Protein AF-M4DXP7-F1 (afdb_monomer_lite)

Organism: Brassica campestris (NCBI:txid3711)

InterPro domains:
  IPR007120 DNA-directed RNA polymerase, subunit 2, hybrid-binding domain [PF00562] (67-102)
  IPR007641 RNA polymerase Rpb2, domain 7 [PF04560] (104-130)
  IPR015712 DNA-directed RNA po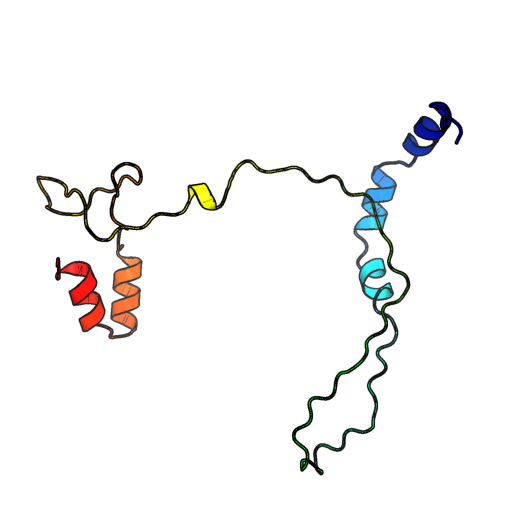lymerase, subunit 2 [PTHR20856] (70-130)
  IPR037033 DNA-directed RNA polymerase, subunit 2, hybrid-binding domain superfamily [G3DSA:2.40.270.10] (12-107)

Sequence (133 aa):
MTEMDIDEIEAATEIDLYDIYRRAFSPKIVFESFGELLVESSFDPTQNKDHEWRYATVKFREAHFRYRWWQALNHMAEDKVKFRNTGPVHPLTRQPVTDRNRFGGIKFGEIERDCLIAHGASANMHERLFSLK

Secondary structure (DSSP, 8-state):
-PPPPHHHHHHTTTS-HHHHHHHHT-HHHHHHHS------S---TT-------PPP-----------------S--SGGG----SS--B-TTT-PBPS-GGGTPPPP--HHHHHHHHHTT-HHHHHHHHT---

Structure (mmCIF, N/CA/C/O backbone):
data_AF-M4DXP7-F1
#
_entry.id   AF-M4DXP7-F1
#
loop_
_atom_site.group_PDB
_atom_site.id
_atom_site.type_symbol
_atom_site.label_atom_id
_atom_site.label_alt_id
_atom_site.label_comp_id
_atom_site.label_asym_id
_atom_site.label_entity_id
_atom_site.label_seq_id
_atom_site.pdbx_PDB_ins_code
_atom_site.Cartn_x
_atom_site.Cartn_y
_atom_site.Cartn_z
_atom_site.occupancy
_atom_site.B_iso_or_equiv
_atom_site.auth_seq_id
_atom_site.auth_comp_id
_atom_site.auth_asym_id
_atom_site.auth_atom_id
_atom_site.pdbx_PDB_model_num
ATOM 1 N N . MET A 1 1 ? 46.495 13.571 -25.832 1.00 36.28 1 MET A N 1
ATOM 2 C CA . MET A 1 1 ? 45.191 13.195 -26.408 1.00 36.28 1 MET A CA 1
ATOM 3 C C . MET A 1 1 ? 44.456 14.508 -26.553 1.00 36.28 1 MET A C 1
ATOM 5 O O . MET A 1 1 ? 44.233 15.159 -25.544 1.00 36.28 1 MET A O 1
ATOM 9 N N . THR A 1 2 ? 44.385 14.984 -27.787 1.00 35.56 2 THR A N 1
ATOM 10 C CA . THR A 1 2 ? 44.098 16.367 -28.183 1.00 35.56 2 THR A CA 1
ATOM 11 C C . THR A 1 2 ? 42.678 16.774 -27.808 1.00 35.56 2 THR A C 1
ATOM 13 O O . THR A 1 2 ? 41.775 15.941 -27.853 1.00 35.56 2 THR A O 1
ATOM 16 N N . GLU A 1 3 ? 42.515 18.034 -27.402 1.00 50.62 3 GLU A N 1
ATOM 17 C CA . GLU A 1 3 ? 41.210 18.682 -27.263 1.00 50.62 3 GLU A CA 1
ATOM 18 C C . GLU A 1 3 ? 40.418 18.474 -28.560 1.00 50.62 3 GLU A C 1
ATOM 20 O O . GLU A 1 3 ? 40.957 18.650 -29.650 1.00 50.62 3 GLU A O 1
ATOM 25 N N . MET A 1 4 ?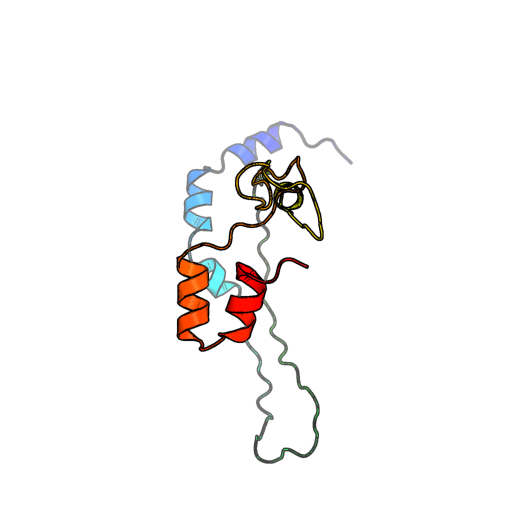 39.176 18.009 -28.435 1.00 46.06 4 MET A N 1
ATOM 26 C CA . MET A 1 4 ? 38.228 18.017 -29.545 1.00 46.06 4 MET A CA 1
ATOM 27 C C . MET A 1 4 ? 37.697 19.443 -29.672 1.00 46.06 4 MET A C 1
ATOM 29 O O . MET A 1 4 ? 37.124 19.965 -28.711 1.00 46.06 4 MET A O 1
ATOM 33 N N . ASP A 1 5 ? 37.925 20.059 -30.829 1.00 45.44 5 ASP A N 1
ATOM 34 C CA . ASP A 1 5 ? 37.499 21.420 -31.138 1.00 45.44 5 ASP A CA 1
ATOM 35 C C . ASP A 1 5 ? 35.969 21.555 -31.056 1.00 45.44 5 ASP A C 1
ATOM 37 O O . ASP A 1 5 ? 35.210 20.683 -31.485 1.00 45.44 5 ASP A O 1
ATOM 41 N N . ILE A 1 6 ? 35.511 22.679 -30.498 1.00 52.41 6 ILE A N 1
ATOM 42 C CA . ILE A 1 6 ? 34.089 23.016 -30.289 1.00 52.41 6 ILE A CA 1
ATOM 43 C C . ILE A 1 6 ? 33.308 23.021 -31.620 1.00 52.41 6 ILE A C 1
ATOM 45 O O . ILE A 1 6 ? 32.118 22.708 -31.645 1.00 52.41 6 ILE A O 1
ATOM 49 N N . ASP A 1 7 ? 34.000 23.253 -32.734 1.00 47.12 7 ASP A N 1
ATOM 50 C CA . ASP A 1 7 ? 33.432 23.272 -34.082 1.00 47.12 7 ASP A CA 1
ATOM 51 C C . ASP A 1 7 ? 33.023 21.866 -34.584 1.00 47.12 7 ASP A C 1
ATOM 53 O O . ASP A 1 7 ? 32.064 21.733 -35.349 1.00 47.12 7 ASP A O 1
ATOM 57 N N . GLU A 1 8 ? 33.667 20.785 -34.108 1.00 52.22 8 GLU A N 1
ATOM 58 C CA . GLU A 1 8 ? 33.234 19.402 -34.399 1.00 52.22 8 GLU A CA 1
ATOM 59 C C . GLU A 1 8 ? 31.948 19.029 -33.646 1.00 52.22 8 GLU A C 1
ATOM 61 O O . GLU A 1 8 ? 31.170 18.188 -34.107 1.00 52.22 8 GLU A O 1
ATOM 66 N N . ILE A 1 9 ? 31.691 19.676 -32.503 1.00 50.25 9 ILE A N 1
ATOM 67 C CA . ILE A 1 9 ? 30.454 19.499 -31.736 1.00 50.25 9 ILE A CA 1
ATOM 68 C C . ILE A 1 9 ? 29.293 20.201 -32.453 1.00 50.25 9 ILE A C 1
ATOM 70 O O . ILE A 1 9 ? 28.214 19.617 -32.547 1.00 50.25 9 ILE A O 1
ATOM 74 N N . GLU A 1 10 ? 29.501 21.398 -33.017 1.00 46.81 10 GLU A N 1
ATOM 75 C CA . GLU A 1 10 ? 28.448 22.135 -33.735 1.00 46.81 10 GLU A CA 1
ATOM 76 C C . GLU A 1 10 ? 28.047 21.462 -35.058 1.00 46.81 10 GLU A C 1
ATOM 78 O O . GLU A 1 10 ? 26.851 21.345 -35.336 1.00 46.81 10 GLU A O 1
ATOM 83 N N . ALA A 1 11 ? 28.987 20.888 -35.818 1.00 48.97 11 ALA A N 1
ATOM 84 C CA . ALA A 1 11 ? 28.665 20.145 -37.044 1.00 48.97 11 ALA A CA 1
ATOM 85 C C . ALA A 1 11 ? 27.769 18.907 -36.801 1.00 48.97 11 ALA A C 1
ATOM 87 O O . ALA A 1 11 ? 27.009 18.495 -37.679 1.00 48.97 11 ALA A O 1
ATOM 88 N N . ALA A 1 12 ? 27.807 18.325 -35.596 1.00 45.88 12 ALA A N 1
ATOM 89 C CA . ALA A 1 12 ? 26.933 17.218 -35.203 1.00 45.88 12 ALA A CA 1
ATOM 90 C C . ALA A 1 12 ? 25.522 17.670 -34.767 1.00 45.88 12 ALA A C 1
ATOM 92 O O . ALA A 1 12 ? 24.608 16.842 -34.698 1.00 45.88 12 ALA A O 1
ATOM 93 N N . THR A 1 13 ? 25.326 18.965 -34.484 1.00 49.41 13 THR A N 1
ATOM 94 C CA . THR A 1 13 ? 24.028 19.526 -34.060 1.00 49.41 13 THR A CA 1
ATOM 95 C C . THR A 1 13 ? 23.068 19.815 -35.215 1.00 49.41 13 THR A C 1
ATOM 97 O O . THR A 1 13 ? 21.870 19.963 -34.979 1.00 49.41 13 THR A O 1
ATOM 100 N N . GLU A 1 14 ? 23.551 19.803 -36.461 1.00 46.44 14 GLU A N 1
ATOM 101 C CA . GLU A 1 14 ? 22.736 19.988 -37.671 1.00 46.44 14 GLU A CA 1
ATOM 102 C C . GLU A 1 14 ? 22.263 18.657 -38.296 1.00 46.44 14 GLU A C 1
ATOM 104 O O . GLU A 1 14 ? 21.880 18.586 -39.462 1.00 46.44 14 GLU A O 1
ATOM 109 N N . ILE A 1 15 ? 22.243 17.567 -37.521 1.00 52.41 15 ILE A N 1
ATOM 110 C CA . ILE A 1 15 ? 21.421 16.403 -37.863 1.00 52.41 15 ILE A CA 1
ATOM 111 C C . ILE A 1 15 ? 20.011 16.715 -37.370 1.00 52.41 15 ILE A C 1
ATOM 113 O O . ILE A 1 15 ? 19.719 16.585 -36.181 1.00 52.41 15 ILE A O 1
ATOM 117 N N . ASP A 1 16 ? 19.157 17.148 -38.297 1.00 50.81 16 ASP A N 1
ATOM 118 C CA . ASP A 1 16 ? 17.764 17.519 -38.057 1.00 50.81 16 ASP A CA 1
ATOM 119 C C . ASP A 1 16 ? 17.079 16.524 -37.094 1.00 50.81 16 ASP A C 1
ATOM 121 O O . ASP A 1 16 ? 16.874 15.342 -37.402 1.00 50.81 16 ASP A O 1
ATOM 125 N N . LEU A 1 17 ? 16.758 16.997 -35.883 1.00 55.75 17 LEU A N 1
ATOM 126 C CA . LEU A 1 17 ? 16.123 16.229 -34.800 1.00 55.75 17 LEU A CA 1
ATOM 127 C C . LEU A 1 17 ? 14.853 15.505 -35.279 1.00 55.75 17 LEU A C 1
ATOM 129 O O . LEU A 1 17 ? 14.502 14.437 -34.762 1.00 55.75 17 LEU A O 1
ATOM 133 N N . TYR A 1 18 ? 14.188 16.062 -36.294 1.00 54.25 18 TYR A N 1
ATOM 134 C CA . TYR A 1 18 ? 13.010 15.489 -36.936 1.00 54.25 18 TYR A CA 1
ATOM 135 C C . TYR A 1 18 ? 13.319 14.213 -37.739 1.00 54.25 18 TYR A C 1
ATOM 137 O O . TYR A 1 18 ? 12.526 13.265 -37.740 1.00 54.25 18 TYR A O 1
ATOM 145 N N . ASP A 1 19 ? 14.491 14.142 -38.369 1.00 55.03 19 ASP A N 1
ATOM 146 C CA . ASP A 1 19 ? 14.908 13.029 -39.225 1.00 55.03 19 ASP A CA 1
ATOM 147 C C . ASP A 1 19 ? 15.373 11.814 -38.395 1.00 55.03 19 ASP A C 1
ATOM 149 O O . ASP A 1 19 ? 15.118 10.654 -38.749 1.00 55.03 19 ASP A O 1
ATOM 153 N N . ILE A 1 20 ? 15.934 12.068 -37.203 1.00 56.03 20 ILE A N 1
ATOM 154 C CA . ILE A 1 20 ? 16.207 11.047 -36.176 1.00 56.03 20 ILE A CA 1
ATOM 155 C C . ILE A 1 20 ? 14.894 10.447 -35.651 1.00 56.03 20 ILE A C 1
ATOM 157 O O . ILE A 1 20 ? 14.776 9.220 -35.568 1.00 56.03 20 ILE A O 1
ATOM 161 N N . TYR A 1 21 ? 13.892 11.277 -35.333 1.00 55.09 21 TYR A N 1
ATOM 162 C CA . TYR A 1 21 ? 12.592 10.812 -34.825 1.00 55.09 21 TYR A CA 1
ATOM 163 C C . TYR A 1 21 ? 11.840 9.951 -35.850 1.00 55.09 21 TYR A C 1
ATOM 165 O O . TYR A 1 21 ? 11.276 8.911 -35.499 1.00 55.09 21 TYR A O 1
ATOM 173 N N . ARG A 1 22 ? 11.891 10.329 -37.135 1.00 56.62 22 ARG A N 1
ATOM 174 C CA . ARG A 1 22 ? 11.231 9.605 -38.234 1.00 56.62 22 ARG A CA 1
ATOM 175 C C . ARG A 1 22 ? 11.859 8.235 -38.515 1.00 56.62 22 ARG A C 1
ATOM 177 O O . ARG A 1 22 ? 11.140 7.293 -38.847 1.00 56.62 22 ARG A O 1
ATOM 184 N N . ARG A 1 23 ? 13.180 8.095 -38.350 1.00 54.53 23 ARG A N 1
ATOM 185 C CA . ARG A 1 23 ? 13.896 6.812 -38.500 1.00 54.53 23 ARG A CA 1
ATOM 186 C C . ARG A 1 23 ? 13.828 5.927 -37.254 1.00 54.53 23 ARG A C 1
ATOM 188 O O . ARG A 1 23 ? 13.751 4.711 -37.398 1.00 54.53 23 ARG A O 1
ATOM 195 N N . ALA A 1 24 ? 13.827 6.497 -36.048 1.00 54.97 24 ALA A N 1
ATOM 196 C CA . ALA A 1 24 ? 13.858 5.735 -34.793 1.00 54.97 24 ALA A CA 1
ATOM 197 C C . ALA A 1 24 ? 12.573 4.935 -34.504 1.00 54.97 24 ALA A C 1
ATOM 199 O O . ALA A 1 24 ? 12.626 3.969 -33.746 1.00 54.97 24 ALA A O 1
ATOM 200 N N . PHE A 1 25 ? 11.440 5.310 -35.106 1.00 51.44 25 PHE A N 1
ATOM 201 C CA . PHE A 1 25 ? 10.137 4.677 -34.866 1.00 51.44 25 PHE A CA 1
ATOM 202 C C . PHE A 1 25 ? 9.689 3.697 -35.960 1.00 51.44 25 PHE A C 1
ATOM 204 O O . PHE A 1 25 ? 8.539 3.258 -35.955 1.00 51.44 25 PHE A O 1
ATOM 211 N N . SER A 1 26 ? 10.560 3.335 -36.911 1.00 51.91 26 SER A N 1
ATOM 212 C CA . SER A 1 26 ? 10.194 2.317 -37.899 1.00 51.91 26 SER A CA 1
ATOM 213 C C . SER A 1 26 ? 10.263 0.914 -37.263 1.00 51.91 26 SER A C 1
ATOM 215 O O . SER A 1 26 ? 11.322 0.535 -36.753 1.00 51.91 26 SER A O 1
ATOM 217 N N . PRO A 1 27 ? 9.193 0.098 -37.330 1.00 53.75 27 PRO A N 1
ATOM 218 C CA . PRO A 1 27 ? 9.235 -1.296 -36.879 1.00 53.75 27 PRO A CA 1
ATOM 219 C C . PRO A 1 27 ? 10.281 -2.135 -37.629 1.00 53.75 27 PRO A C 1
ATOM 221 O O . PRO A 1 27 ? 10.747 -3.145 -37.109 1.00 53.75 27 PRO A O 1
ATOM 224 N N . LYS A 1 28 ? 10.686 -1.706 -38.834 1.00 52.28 28 LYS A N 1
ATOM 225 C CA . LYS A 1 28 ? 11.653 -2.413 -39.686 1.00 52.28 28 LYS A CA 1
ATOM 226 C C . LYS A 1 28 ? 13.016 -2.615 -39.015 1.00 52.28 28 LYS A C 1
ATOM 228 O O . LYS A 1 28 ? 13.560 -3.704 -39.114 1.00 52.28 28 LYS A O 1
ATOM 233 N N . ILE A 1 29 ? 13.510 -1.630 -38.259 1.00 57.50 29 ILE A N 1
ATOM 234 C CA . ILE A 1 29 ? 14.819 -1.712 -37.577 1.00 57.50 29 ILE A CA 1
ATOM 235 C C . ILE A 1 29 ? 14.815 -2.785 -36.477 1.00 57.50 29 ILE A C 1
ATOM 237 O O . ILE A 1 29 ? 15.820 -3.452 -36.250 1.00 57.50 29 ILE A O 1
ATOM 241 N N . VAL A 1 30 ? 13.677 -2.978 -35.802 1.00 53.06 30 VAL A N 1
ATOM 242 C CA . VAL A 1 30 ? 13.536 -3.995 -34.750 1.00 53.06 30 VAL A CA 1
ATOM 243 C C . VAL A 1 30 ? 13.488 -5.395 -35.366 1.00 53.06 30 VAL A C 1
ATOM 245 O O . VAL A 1 30 ? 14.164 -6.296 -34.880 1.00 53.06 30 VAL A O 1
ATOM 248 N N . PHE A 1 31 ? 12.761 -5.581 -36.471 1.00 51.19 31 PHE A N 1
ATOM 249 C CA . PHE A 1 31 ? 12.684 -6.880 -37.150 1.00 51.19 31 PHE A CA 1
ATOM 250 C C . PHE A 1 31 ? 13.971 -7.264 -37.903 1.00 51.19 31 PHE A C 1
ATOM 252 O O . PHE A 1 31 ? 14.278 -8.448 -37.972 1.00 51.19 31 PHE A O 1
ATOM 259 N N . GLU A 1 32 ? 14.763 -6.303 -38.389 1.00 55.34 32 GLU A N 1
ATOM 260 C CA . GLU A 1 32 ? 16.077 -6.559 -39.014 1.00 55.34 32 GLU A CA 1
ATOM 261 C C . GLU A 1 32 ? 17.192 -6.898 -38.000 1.00 55.34 32 GLU A C 1
ATOM 263 O O . GLU A 1 32 ? 18.237 -7.424 -38.383 1.00 55.34 32 GLU A O 1
ATOM 268 N N . SER A 1 33 ? 16.983 -6.616 -36.706 1.00 54.16 33 SER A N 1
ATOM 269 C CA . SER A 1 33 ? 17.972 -6.862 -35.640 1.00 54.16 33 SER A CA 1
ATOM 270 C C . SER A 1 33 ? 17.983 -8.299 -35.094 1.00 54.16 33 SER A C 1
ATOM 272 O O . SER A 1 33 ? 18.976 -8.738 -34.504 1.00 54.16 33 SER A O 1
ATOM 274 N N . PHE A 1 34 ? 16.917 -9.067 -35.332 1.00 48.34 34 PHE A N 1
ATOM 275 C CA . PHE A 1 34 ? 16.926 -10.507 -35.090 1.00 48.34 34 PHE A CA 1
ATOM 276 C C . PHE A 1 34 ? 17.722 -11.177 -36.217 1.00 48.34 34 PHE A C 1
ATOM 278 O O . PHE A 1 34 ? 17.342 -11.109 -37.382 1.00 48.34 34 PHE A O 1
ATOM 285 N N . GLY A 1 35 ? 18.864 -11.781 -35.881 1.00 59.28 35 GLY A N 1
ATOM 286 C CA . GLY A 1 35 ? 19.630 -12.583 -36.835 1.00 59.28 35 GLY A CA 1
ATOM 287 C C . GLY A 1 35 ? 18.932 -13.904 -37.178 1.00 59.28 35 GLY A C 1
ATOM 288 O O . GLY A 1 35 ? 17.802 -14.165 -36.765 1.00 59.28 35 GLY A O 1
ATOM 289 N N . GLU A 1 36 ? 19.623 -14.759 -37.933 1.00 57.22 36 GLU A N 1
ATOM 290 C CA . GLU A 1 36 ? 19.136 -16.102 -38.258 1.00 57.22 36 GLU A CA 1
ATOM 291 C C . GLU A 1 36 ? 19.053 -16.979 -36.997 1.00 57.22 36 GLU A C 1
ATOM 293 O O . GLU A 1 36 ? 20.020 -17.144 -36.246 1.00 57.22 36 GLU A O 1
ATOM 298 N N . LEU A 1 37 ? 17.872 -17.554 -36.770 1.00 50.56 37 LEU A N 1
ATOM 299 C CA . LEU A 1 37 ? 17.608 -18.524 -35.716 1.00 50.56 37 LEU A 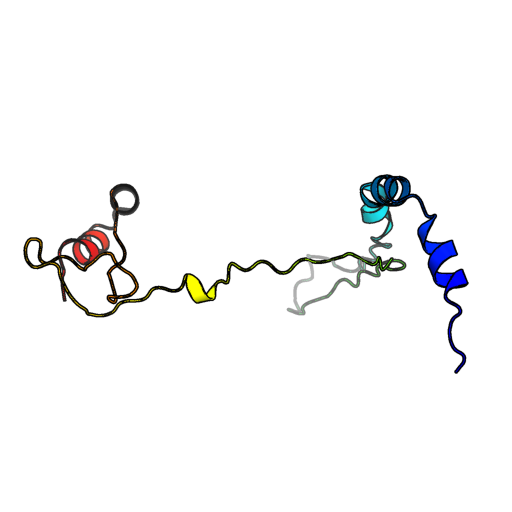CA 1
ATOM 300 C C . LEU A 1 37 ? 18.077 -19.908 -36.188 1.00 50.56 37 LEU A C 1
ATOM 302 O O . LEU A 1 37 ? 17.333 -20.629 -36.852 1.00 50.56 37 LEU A O 1
ATOM 306 N N . LEU A 1 38 ? 19.305 -20.296 -35.851 1.00 53.53 38 LEU A N 1
ATOM 307 C CA . LEU A 1 38 ? 19.756 -21.676 -36.030 1.00 53.53 38 LEU A CA 1
ATOM 308 C C . LEU A 1 38 ? 19.229 -22.523 -34.867 1.00 53.53 38 LEU A C 1
ATOM 310 O O . LEU A 1 38 ? 19.809 -22.563 -33.785 1.00 53.53 38 LEU A O 1
ATOM 314 N N . VAL A 1 39 ? 18.094 -23.182 -35.097 1.00 56.25 39 VAL A N 1
ATOM 315 C CA . VAL A 1 39 ? 17.616 -24.278 -34.248 1.00 56.25 39 VAL A CA 1
ATOM 316 C C . VAL A 1 39 ? 18.325 -25.542 -34.715 1.00 56.25 39 VAL A C 1
ATOM 318 O O . VAL A 1 39 ? 18.208 -25.911 -35.883 1.00 56.25 39 VAL A O 1
ATOM 321 N N . GLU A 1 40 ? 19.066 -26.216 -33.838 1.00 54.59 40 GLU A N 1
ATOM 322 C CA . GLU A 1 40 ? 19.604 -27.536 -34.170 1.00 54.59 40 GLU A CA 1
ATOM 323 C C . GLU A 1 40 ? 18.432 -28.494 -34.464 1.00 54.59 40 GLU A C 1
ATOM 325 O O . GLU A 1 40 ? 17.615 -28.777 -33.588 1.00 54.59 40 GLU A O 1
ATOM 330 N N . SER A 1 41 ? 18.326 -28.995 -35.703 1.00 53.66 41 SER A N 1
ATOM 331 C CA . SER A 1 41 ? 17.215 -29.845 -36.173 1.00 53.66 41 SER A CA 1
ATOM 332 C C . SER A 1 41 ? 17.215 -31.269 -35.601 1.00 53.66 41 SER A C 1
ATOM 334 O O . SER A 1 41 ? 16.499 -32.132 -36.101 1.00 53.66 41 SER A O 1
ATOM 336 N N . SER A 1 42 ? 18.025 -31.551 -34.584 1.00 55.50 42 SER A N 1
ATOM 337 C CA . SER A 1 42 ? 18.286 -32.913 -34.109 1.00 55.50 42 SER A CA 1
ATOM 338 C C . SER A 1 42 ? 17.524 -33.229 -32.820 1.00 55.50 42 SER A C 1
ATOM 340 O O . SER A 1 42 ? 18.085 -33.817 -31.894 1.00 55.50 42 SER A O 1
ATOM 342 N N . PHE A 1 43 ? 16.253 -32.820 -32.745 1.00 55.53 43 PHE A N 1
ATOM 343 C CA . PHE A 1 43 ? 15.337 -33.233 -31.684 1.00 55.53 43 PHE A CA 1
ATOM 344 C C . PHE A 1 43 ? 14.228 -34.119 -32.255 1.00 55.53 43 PHE A C 1
ATOM 346 O O . PHE A 1 43 ? 13.317 -33.640 -32.929 1.00 55.53 43 PHE A O 1
ATOM 353 N N . ASP A 1 44 ? 14.315 -35.414 -31.958 1.00 59.19 44 ASP A N 1
ATOM 354 C CA . ASP A 1 44 ? 13.221 -36.364 -32.123 1.00 59.19 44 ASP A CA 1
ATOM 355 C C . ASP A 1 44 ? 12.494 -36.496 -30.766 1.00 59.19 44 ASP A C 1
ATOM 357 O O . ASP A 1 44 ? 13.067 -37.062 -29.828 1.00 59.19 44 ASP A O 1
ATOM 361 N N . PRO A 1 45 ? 11.255 -35.980 -30.618 1.00 56.06 45 PRO A N 1
ATOM 362 C CA . PRO A 1 45 ? 10.503 -36.034 -29.361 1.00 56.06 45 PRO A CA 1
ATOM 363 C C . PRO A 1 45 ? 10.153 -37.460 -28.905 1.00 56.06 45 PRO A C 1
ATOM 365 O O . PRO A 1 45 ? 9.617 -37.633 -27.810 1.00 56.06 45 PRO A O 1
ATOM 368 N N . THR A 1 46 ? 10.434 -38.487 -29.713 1.00 58.03 46 THR A N 1
ATOM 369 C CA . THR A 1 46 ? 10.131 -39.886 -29.381 1.00 58.03 46 THR A CA 1
ATOM 370 C C . THR A 1 46 ? 11.228 -40.591 -28.572 1.00 58.03 46 THR A C 1
ATOM 372 O O . THR A 1 46 ? 10.942 -41.581 -27.899 1.00 58.03 46 THR A O 1
ATOM 375 N N . GLN A 1 47 ? 12.462 -40.073 -28.554 1.00 57.56 47 GLN A N 1
ATOM 376 C CA . GLN A 1 47 ? 13.622 -40.673 -27.865 1.00 57.56 47 GLN A CA 1
ATOM 377 C C . GLN A 1 47 ? 13.902 -40.000 -26.506 1.00 57.56 47 GLN A C 1
ATOM 379 O O . GLN A 1 47 ? 15.036 -39.666 -26.169 1.00 57.56 47 GLN A O 1
ATOM 384 N N . ASN A 1 48 ? 12.857 -39.758 -25.711 1.00 55.12 48 ASN A N 1
ATOM 385 C CA . ASN A 1 48 ? 12.967 -39.054 -24.431 1.00 55.12 48 ASN A CA 1
ATOM 386 C C . ASN A 1 48 ? 13.464 -39.987 -23.308 1.00 55.12 48 ASN A C 1
ATOM 388 O O . ASN A 1 48 ? 12.658 -40.545 -22.562 1.00 55.12 48 ASN A O 1
ATOM 392 N N . LYS A 1 49 ? 14.782 -40.206 -23.212 1.00 55.22 49 LYS A N 1
ATOM 393 C CA . LYS A 1 49 ? 15.392 -40.968 -22.099 1.00 55.22 49 LYS A CA 1
ATOM 394 C C . LYS A 1 49 ? 16.351 -40.166 -21.224 1.00 55.22 49 LYS A C 1
ATOM 396 O O . LYS A 1 49 ? 16.515 -40.524 -20.062 1.00 55.22 49 LYS A O 1
ATOM 401 N N . ASP A 1 50 ? 16.881 -39.052 -21.717 1.00 60.34 50 ASP A N 1
ATOM 402 C CA . ASP A 1 50 ? 17.915 -38.303 -21.010 1.00 60.34 50 ASP A CA 1
ATOM 403 C C . ASP A 1 50 ? 17.409 -36.883 -20.725 1.00 60.34 50 ASP A C 1
ATOM 405 O O . ASP A 1 50 ? 17.276 -36.056 -21.624 1.00 60.34 50 ASP A O 1
ATOM 409 N N . HIS A 1 51 ? 17.057 -36.630 -19.460 1.00 56.78 51 HIS A N 1
ATOM 410 C CA . HIS A 1 51 ? 16.490 -35.384 -18.923 1.00 56.78 51 HIS A CA 1
ATOM 411 C C . HIS A 1 51 ? 17.486 -34.202 -18.941 1.00 56.78 51 HIS A C 1
ATOM 413 O O . HIS A 1 51 ? 17.755 -33.582 -17.911 1.00 56.78 51 HIS A O 1
ATOM 419 N N . GLU A 1 52 ? 18.060 -33.883 -20.096 1.00 60.25 52 GLU A N 1
ATOM 420 C CA . GLU A 1 52 ? 19.056 -32.826 -20.251 1.00 60.25 52 GLU A CA 1
ATOM 421 C C . GLU A 1 52 ? 18.429 -31.573 -20.883 1.00 60.25 52 GLU A C 1
ATOM 423 O O . GLU A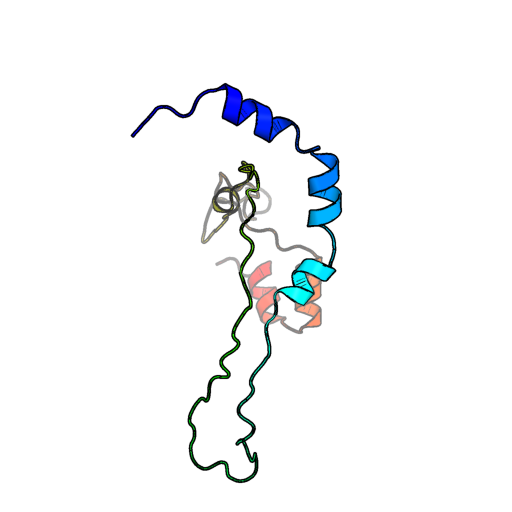 1 52 ? 17.780 -31.630 -21.930 1.00 60.25 52 GLU A O 1
ATOM 428 N N . TRP A 1 53 ? 18.605 -30.413 -20.242 1.00 55.44 53 TRP A N 1
ATOM 429 C CA . TRP A 1 53 ? 18.172 -29.130 -20.800 1.00 55.44 53 TRP A CA 1
ATOM 430 C C . TRP A 1 53 ? 19.043 -28.776 -22.012 1.00 55.44 53 TRP A C 1
ATOM 432 O O . TRP A 1 53 ? 20.235 -28.521 -21.855 1.00 55.44 53 TRP A O 1
ATOM 442 N N . ARG A 1 54 ? 18.460 -28.704 -23.216 1.00 59.53 54 ARG A N 1
ATOM 443 C CA . ARG A 1 54 ? 19.153 -28.192 -24.412 1.00 59.53 54 ARG A CA 1
ATOM 444 C C . ARG A 1 54 ? 18.809 -26.721 -24.650 1.00 59.53 54 ARG A C 1
ATOM 446 O O . ARG A 1 54 ? 17.644 -26.335 -24.592 1.00 59.53 54 ARG A O 1
ATOM 453 N N . TYR A 1 55 ? 19.826 -25.900 -24.906 1.00 58.94 55 TYR A N 1
ATOM 454 C CA . TYR A 1 55 ? 19.685 -24.481 -25.235 1.00 58.94 55 TYR A CA 1
ATOM 455 C C . TYR A 1 55 ? 19.669 -24.282 -26.756 1.00 58.94 55 TYR A C 1
ATOM 457 O O . TYR A 1 55 ? 20.418 -24.931 -27.477 1.00 58.94 55 TYR A O 1
ATOM 465 N N . ALA A 1 56 ? 18.841 -23.360 -27.250 1.00 58.28 56 ALA A N 1
ATOM 466 C CA . ALA A 1 56 ? 18.943 -22.860 -28.619 1.00 58.28 56 ALA A CA 1
ATOM 467 C C . ALA A 1 56 ? 19.792 -21.582 -28.611 1.00 58.28 56 ALA A C 1
ATOM 469 O O . ALA A 1 56 ? 19.476 -20.627 -27.897 1.00 58.28 56 ALA A O 1
ATOM 470 N N . THR A 1 57 ? 20.880 -21.551 -29.381 1.00 56.56 57 THR A N 1
ATOM 471 C CA . THR A 1 57 ? 21.723 -20.354 -29.492 1.00 56.56 57 THR A CA 1
ATOM 472 C C . THR A 1 57 ? 21.185 -19.439 -30.586 1.00 56.56 57 THR A C 1
ATOM 474 O O . THR A 1 57 ? 21.329 -19.715 -31.773 1.00 56.56 57 THR A O 1
ATOM 477 N N . VAL A 1 58 ? 20.601 -18.310 -30.188 1.00 62.12 58 VAL A N 1
ATOM 478 C CA . VAL A 1 58 ? 20.187 -17.250 -31.116 1.00 62.12 58 VAL A CA 1
ATOM 479 C C . VAL A 1 58 ? 21.325 -16.244 -31.252 1.00 62.12 58 VAL A C 1
ATOM 481 O O . VAL A 1 58 ? 21.727 -15.627 -30.266 1.00 62.12 58 VAL A O 1
ATOM 484 N N . LYS A 1 59 ? 21.861 -16.070 -32.464 1.00 58.78 59 LYS A N 1
ATOM 485 C CA . LYS A 1 59 ? 22.835 -15.009 -32.752 1.00 58.78 59 LYS A CA 1
ATOM 486 C C . LYS A 1 59 ? 22.095 -13.773 -33.249 1.00 58.78 59 LYS A C 1
ATOM 488 O O . LYS A 1 59 ? 21.486 -13.795 -34.313 1.00 58.78 59 LYS A O 1
ATOM 493 N N . PHE A 1 60 ? 22.161 -12.692 -32.482 1.00 55.72 60 PHE A N 1
ATOM 494 C CA . PHE A 1 60 ? 21.690 -11.385 -32.935 1.00 55.72 60 PHE A CA 1
ATOM 495 C C . PHE A 1 60 ? 22.673 -10.795 -33.952 1.00 55.72 60 PHE A C 1
ATOM 497 O O . PHE A 1 60 ? 23.883 -11.016 -33.854 1.00 55.72 60 PHE A O 1
ATOM 504 N N . ARG A 1 61 ? 22.149 -10.065 -34.942 1.00 62.19 61 ARG A N 1
ATOM 505 C CA . ARG A 1 61 ? 22.967 -9.267 -35.868 1.00 62.19 61 ARG A CA 1
ATOM 506 C C . ARG A 1 61 ? 23.502 -8.022 -35.132 1.00 62.19 61 ARG A C 1
ATOM 508 O O . ARG A 1 61 ? 23.192 -7.811 -33.961 1.00 62.19 61 ARG A O 1
ATOM 515 N N . GLU A 1 62 ? 24.340 -7.234 -35.806 1.00 60.56 62 GLU A N 1
ATOM 516 C CA . GLU A 1 62 ? 24.916 -5.973 -35.321 1.00 60.56 62 GLU A CA 1
ATOM 517 C C . GLU A 1 62 ? 23.934 -5.141 -34.478 1.00 60.56 62 GLU A C 1
ATOM 519 O O . GLU A 1 62 ? 22.848 -4.761 -34.919 1.00 60.56 62 GLU A O 1
ATOM 524 N N . ALA A 1 63 ? 24.340 -4.863 -33.238 1.00 58.22 63 ALA A N 1
ATOM 525 C CA . ALA A 1 63 ? 23.568 -4.064 -32.303 1.00 58.22 63 ALA A CA 1
ATOM 526 C C . ALA A 1 63 ? 23.809 -2.571 -32.560 1.00 58.22 63 ALA A C 1
ATOM 528 O O . ALA A 1 63 ? 24.931 -2.078 -32.445 1.00 58.22 63 ALA A O 1
ATOM 529 N N . HIS A 1 64 ? 22.742 -1.830 -32.861 1.00 58.84 64 HIS A N 1
ATOM 530 C CA . HIS A 1 64 ? 22.803 -0.377 -32.995 1.00 58.84 64 HIS A CA 1
ATOM 531 C C . HIS A 1 64 ? 22.554 0.306 -31.648 1.00 58.84 64 HIS A C 1
ATOM 533 O O . HIS A 1 64 ? 21.419 0.380 -31.171 1.00 58.84 64 HIS A O 1
ATOM 539 N N . PHE A 1 65 ? 23.608 0.863 -31.056 1.00 61.50 65 PHE A N 1
ATOM 540 C CA . PHE A 1 65 ? 23.499 1.724 -29.880 1.00 61.50 65 PHE A CA 1
ATOM 541 C C . PHE A 1 65 ? 23.121 3.146 -30.307 1.00 61.50 65 PHE A C 1
ATOM 543 O O . PHE A 1 65 ? 23.730 3.720 -31.207 1.00 61.50 65 PHE A O 1
ATOM 550 N N . ARG A 1 66 ? 22.099 3.723 -29.667 1.00 66.56 66 ARG A N 1
ATOM 551 C CA . ARG A 1 66 ? 21.707 5.126 -29.853 1.00 66.56 66 ARG A CA 1
ATOM 552 C C . ARG A 1 66 ? 21.740 5.851 -28.520 1.00 66.56 66 ARG A C 1
ATOM 554 O O . ARG A 1 66 ? 21.298 5.307 -27.509 1.00 66.56 66 ARG A O 1
ATOM 561 N N . TYR A 1 67 ? 22.189 7.098 -28.544 1.00 69.62 67 TYR A N 1
ATOM 562 C CA . TYR A 1 67 ? 22.106 7.986 -27.395 1.00 69.62 67 TYR A CA 1
ATOM 563 C C . TYR A 1 67 ? 20.651 8.415 -27.193 1.00 69.62 67 TYR A C 1
ATOM 565 O O . TYR A 1 67 ? 19.992 8.912 -28.107 1.00 69.62 67 TYR A O 1
ATOM 573 N N . ARG A 1 68 ? 20.125 8.159 -25.997 1.00 74.75 68 ARG A N 1
ATOM 574 C CA . ARG A 1 68 ? 18.788 8.567 -25.560 1.00 74.75 68 ARG A CA 1
ATOM 575 C C . ARG A 1 68 ? 18.961 9.379 -24.289 1.00 74.75 68 ARG A C 1
ATOM 577 O O . ARG A 1 68 ? 19.745 9.004 -23.426 1.00 74.75 68 ARG A O 1
ATOM 584 N N . TRP A 1 69 ? 18.236 10.484 -24.180 1.00 81.75 69 TRP A N 1
ATOM 585 C CA . TRP A 1 69 ? 18.192 11.241 -22.937 1.00 81.75 69 TRP A CA 1
ATOM 586 C C . TRP A 1 69 ? 17.157 10.612 -22.003 1.00 81.75 69 TRP A C 1
ATOM 588 O O . TRP A 1 69 ? 16.020 10.370 -22.415 1.00 81.75 69 TRP A O 1
ATOM 598 N N . TRP A 1 70 ? 17.540 10.355 -20.754 1.00 86.88 70 TRP A N 1
ATOM 599 C CA . TRP A 1 70 ? 16.623 9.924 -19.701 1.00 86.88 70 TRP A CA 1
ATOM 600 C C . TRP A 1 70 ? 16.385 11.069 -18.722 1.00 86.88 70 TRP A C 1
ATOM 602 O O . TRP A 1 70 ? 17.290 11.844 -18.420 1.00 86.88 70 TRP A O 1
ATOM 612 N N . GLN A 1 71 ? 15.160 11.163 -18.213 1.00 92.25 71 GLN A N 1
ATOM 613 C CA . GLN A 1 71 ? 14.812 12.055 -17.112 1.00 92.25 71 GLN A CA 1
ATOM 614 C C . GLN A 1 71 ? 14.506 11.212 -15.877 1.00 92.25 71 GLN A C 1
ATOM 616 O O . GLN A 1 71 ? 13.804 10.204 -15.970 1.00 92.25 71 GLN A O 1
ATOM 621 N N . ALA A 1 72 ? 15.035 11.622 -14.727 1.00 91.38 72 ALA A N 1
ATOM 622 C CA . ALA A 1 72 ? 14.693 11.011 -13.450 1.00 91.38 72 ALA A CA 1
ATOM 623 C C . ALA A 1 72 ? 13.338 11.548 -12.966 1.00 91.38 72 ALA A C 1
ATOM 625 O O . ALA A 1 72 ? 13.101 12.755 -12.990 1.00 91.38 72 ALA A O 1
ATOM 626 N N . LEU A 1 73 ? 12.450 10.652 -12.530 1.00 93.12 73 LEU A N 1
ATOM 627 C CA . LEU A 1 73 ? 11.176 11.019 -11.915 1.00 93.12 73 LEU A CA 1
ATOM 628 C C . LEU A 1 73 ? 11.315 11.020 -10.392 1.00 93.12 73 LEU A C 1
ATOM 630 O O . LEU A 1 73 ? 11.964 10.148 -9.824 1.00 93.12 73 LEU A O 1
ATOM 634 N N . ASN A 1 74 ? 10.630 11.953 -9.732 1.00 93.56 74 ASN A N 1
ATOM 635 C CA . ASN A 1 74 ? 10.696 12.113 -8.275 1.00 93.56 74 ASN A CA 1
ATOM 636 C C . ASN A 1 74 ? 9.844 11.097 -7.492 1.00 93.56 74 ASN A C 1
ATOM 638 O O . ASN A 1 74 ? 9.935 11.034 -6.271 1.00 93.56 74 ASN A O 1
ATOM 642 N N . HIS A 1 75 ? 8.971 10.333 -8.153 1.00 93.44 75 HIS A N 1
ATOM 643 C CA . HIS A 1 75 ? 8.088 9.389 -7.470 1.00 93.44 75 HIS A CA 1
ATOM 644 C C . HIS A 1 75 ? 8.803 8.070 -7.195 1.00 93.44 75 HIS A C 1
ATOM 646 O O . HIS A 1 75 ? 8.866 7.198 -8.063 1.00 93.44 75 HIS A O 1
ATOM 652 N N . MET A 1 76 ? 9.274 7.908 -5.963 1.00 95.00 76 MET A N 1
ATOM 653 C CA . MET A 1 76 ? 9.956 6.696 -5.532 1.00 95.00 76 MET A CA 1
ATOM 654 C C . MET A 1 76 ? 8.964 5.643 -5.022 1.00 95.00 76 MET A C 1
ATOM 656 O O . MET A 1 76 ? 7.890 5.950 -4.498 1.00 95.00 76 MET A O 1
ATOM 660 N N . ALA A 1 77 ? 9.311 4.365 -5.197 1.00 94.19 77 ALA A N 1
ATOM 661 C CA . ALA A 1 77 ? 8.520 3.250 -4.669 1.00 94.19 77 ALA A CA 1
ATOM 662 C C . ALA A 1 77 ? 8.590 3.169 -3.134 1.00 94.19 77 ALA A C 1
ATOM 664 O O . ALA A 1 77 ? 7.618 2.772 -2.493 1.00 94.19 77 ALA A O 1
ATOM 665 N N . GLU A 1 78 ? 9.716 3.594 -2.555 1.00 9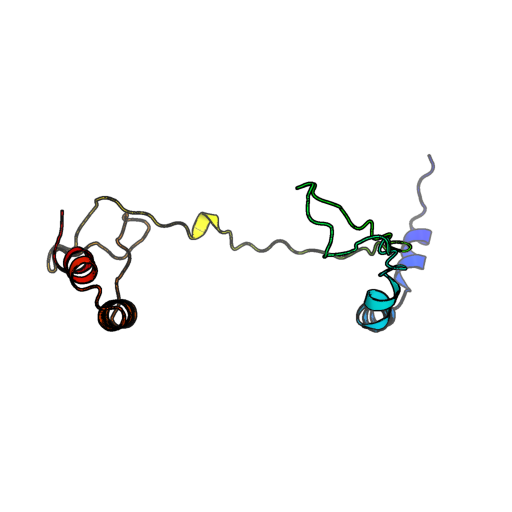2.62 78 GLU A N 1
ATOM 666 C CA . GLU A 1 78 ? 9.948 3.650 -1.109 1.00 92.62 78 GLU A CA 1
ATOM 667 C C . GLU A 1 78 ? 8.896 4.509 -0.396 1.00 92.62 78 GLU A C 1
ATOM 669 O O . GLU A 1 78 ? 8.322 4.090 0.610 1.00 92.62 78 GLU A O 1
ATOM 674 N N . ASP A 1 79 ? 8.512 5.630 -1.013 1.00 91.44 79 ASP A N 1
ATOM 675 C CA . ASP A 1 79 ? 7.473 6.524 -0.505 1.00 91.44 79 ASP A CA 1
ATOM 676 C C . ASP A 1 79 ? 6.077 5.900 -0.490 1.00 91.44 79 ASP A C 1
ATOM 678 O O . ASP A 1 79 ? 5.139 6.542 -0.032 1.00 91.44 79 ASP A O 1
ATOM 682 N N . LYS A 1 80 ? 5.869 4.690 -1.014 1.00 91.19 80 LYS A N 1
ATOM 683 C CA . LYS A 1 80 ? 4.543 4.054 -1.089 1.00 91.19 80 LYS A CA 1
ATOM 684 C C . LYS A 1 80 ? 4.382 2.883 -0.126 1.00 91.19 80 LYS A C 1
ATOM 686 O O . LYS A 1 80 ? 3.265 2.392 0.038 1.00 91.19 80 LYS A O 1
ATOM 691 N N . VAL A 1 81 ? 5.452 2.445 0.533 1.00 91.31 81 VAL A N 1
ATOM 692 C CA . VAL A 1 81 ? 5.404 1.288 1.431 1.00 91.31 81 VAL A CA 1
ATOM 693 C C . VAL A 1 81 ? 4.606 1.632 2.695 1.00 91.31 81 VAL A C 1
ATOM 695 O O . VAL A 1 81 ? 4.854 2.634 3.367 1.00 91.31 81 VAL A O 1
ATOM 698 N N . LYS A 1 82 ? 3.615 0.796 3.028 1.00 91.38 82 LYS A N 1
ATOM 699 C CA . LYS A 1 82 ? 2.784 0.913 4.234 1.00 91.38 82 LYS A CA 1
ATOM 700 C C . LYS A 1 82 ? 2.572 -0.471 4.838 1.00 91.38 82 LYS A C 1
ATOM 702 O O . LYS A 1 82 ? 2.029 -1.352 4.180 1.00 91.38 82 LYS A O 1
ATOM 707 N N . PHE A 1 83 ? 2.961 -0.642 6.098 1.00 90.56 83 PHE A N 1
ATOM 708 C CA . PHE A 1 83 ? 2.748 -1.873 6.857 1.00 90.56 83 PHE A CA 1
ATOM 709 C C . PHE A 1 83 ? 2.213 -1.549 8.254 1.00 90.56 83 PHE A C 1
ATOM 711 O O . PHE A 1 83 ? 2.462 -0.469 8.794 1.00 90.56 83 PHE A O 1
ATOM 718 N N . ARG A 1 84 ? 1.459 -2.484 8.836 1.00 89.69 84 ARG A N 1
ATOM 719 C CA . ARG A 1 84 ? 0.922 -2.373 10.195 1.00 89.69 84 ARG A CA 1
ATOM 720 C C . ARG A 1 84 ? 0.749 -3.764 10.794 1.00 89.69 84 ARG A C 1
ATOM 722 O O . ARG A 1 84 ? 0.153 -4.621 10.152 1.00 89.69 84 ARG A O 1
ATOM 729 N N . ASN A 1 85 ? 1.224 -3.943 12.026 1.00 89.81 85 ASN A N 1
ATOM 730 C CA . ASN A 1 85 ? 0.885 -5.089 12.873 1.00 89.81 85 ASN A CA 1
ATOM 731 C C . ASN A 1 85 ? -0.180 -4.660 13.901 1.00 89.81 85 ASN A C 1
ATOM 733 O O . ASN A 1 85 ? -1.360 -4.949 13.739 1.00 89.81 85 ASN A O 1
ATOM 737 N N . THR A 1 86 ? 0.207 -3.816 14.858 1.00 88.38 86 THR A N 1
ATOM 738 C CA . THR A 1 86 ? -0.678 -3.140 15.825 1.00 88.38 86 THR A CA 1
ATOM 739 C C . THR A 1 86 ? -0.432 -1.627 15.793 1.00 88.38 86 THR A C 1
ATOM 741 O O . THR A 1 86 ? 0.538 -1.164 15.192 1.00 88.38 86 THR A O 1
ATOM 744 N N . GLY A 1 87 ? -1.332 -0.818 16.359 1.00 90.44 87 GLY A N 1
ATOM 745 C CA . GLY A 1 87 ? -1.177 0.639 16.322 1.00 90.44 87 GLY A CA 1
ATOM 746 C C . GLY A 1 87 ? -2.392 1.412 16.832 1.00 90.44 87 GLY A C 1
ATOM 747 O O . GLY A 1 87 ? -3.355 0.806 17.307 1.00 90.44 87 GLY A O 1
ATOM 748 N N . PRO A 1 88 ? -2.391 2.749 16.696 1.00 92.19 88 PRO A N 1
ATOM 749 C CA . PRO A 1 88 ? -3.461 3.592 17.208 1.00 92.19 88 PRO A CA 1
ATOM 750 C C . PRO A 1 88 ? -4.796 3.289 16.520 1.00 92.19 88 PRO A C 1
ATOM 752 O O . PRO A 1 88 ? -4.852 2.938 15.329 1.00 92.19 88 PRO A O 1
ATOM 755 N N . VAL A 1 89 ? -5.869 3.443 17.291 1.00 93.31 89 VAL A N 1
ATOM 756 C CA . VAL A 1 89 ? -7.259 3.270 16.864 1.00 93.31 89 VAL A CA 1
ATOM 757 C C . VAL A 1 89 ? -8.037 4.558 17.086 1.00 93.31 89 VAL A C 1
ATOM 759 O O . VAL A 1 89 ? -7.731 5.350 17.977 1.00 93.31 89 VAL A O 1
ATOM 762 N N . HIS A 1 90 ? -9.045 4.781 16.254 1.00 92.75 90 HIS A N 1
ATOM 763 C CA . HIS A 1 90 ? -9.939 5.916 16.380 1.00 92.75 90 HIS A CA 1
ATOM 764 C C . HIS A 1 90 ? -10.835 5.749 17.624 1.00 92.75 90 HIS A C 1
ATOM 766 O O . HIS A 1 90 ? -11.430 4.682 17.789 1.00 92.75 90 HIS A O 1
ATOM 772 N N . PRO A 1 91 ? -10.998 6.773 18.483 1.00 92.81 91 PRO A N 1
ATOM 773 C CA . PRO A 1 91 ? -11.695 6.631 19.766 1.00 92.81 91 PRO A CA 1
ATOM 774 C C . PRO A 1 91 ? -13.179 6.259 19.625 1.00 92.81 91 PRO A C 1
ATOM 776 O O . PRO A 1 91 ? -13.690 5.482 20.424 1.00 92.81 91 PRO A O 1
ATOM 779 N N . LEU A 1 92 ? -13.860 6.771 18.593 1.00 95.44 92 LEU A N 1
ATOM 780 C CA . LEU A 1 92 ? -15.286 6.502 18.368 1.00 95.44 92 LEU A CA 1
ATOM 781 C C . LEU A 1 92 ? -15.556 5.096 17.808 1.00 95.44 92 LEU A C 1
ATOM 783 O O . LEU A 1 92 ? -16.386 4.365 18.331 1.00 95.44 92 LEU A O 1
ATOM 787 N N . THR A 1 93 ? -14.870 4.722 16.725 1.00 92.31 93 THR A N 1
ATOM 788 C CA . THR A 1 93 ? -15.156 3.494 15.967 1.00 92.31 93 THR A CA 1
ATOM 789 C C . THR A 1 93 ? -14.309 2.311 16.413 1.00 92.31 93 THR A C 1
ATOM 791 O O . THR A 1 93 ? -14.580 1.185 16.010 1.00 92.31 93 THR A O 1
ATOM 794 N N . ARG A 1 94 ? -13.255 2.561 17.204 1.00 91.06 94 ARG A N 1
ATOM 795 C CA . ARG A 1 94 ? -12.215 1.587 17.567 1.00 91.06 94 ARG A CA 1
ATOM 796 C C . ARG A 1 94 ? -11.543 0.923 16.359 1.00 91.06 94 ARG A C 1
ATOM 798 O O . ARG A 1 94 ? -10.913 -0.119 16.494 1.00 91.06 94 ARG A O 1
ATOM 805 N N . GLN A 1 95 ? -11.632 1.545 15.185 1.00 91.56 95 GLN A N 1
ATOM 806 C CA . GLN A 1 95 ? -10.982 1.075 13.965 1.00 91.56 95 GLN A CA 1
ATOM 807 C C . GLN A 1 95 ? -9.577 1.680 13.829 1.00 91.56 95 GLN A C 1
ATOM 809 O O . GLN A 1 95 ? -9.330 2.779 14.332 1.00 91.56 95 GLN A O 1
ATOM 814 N N . PRO A 1 96 ? -8.647 1.007 13.134 1.00 92.44 96 PRO A N 1
ATOM 815 C CA . PRO A 1 96 ? -7.358 1.579 12.758 1.00 92.44 96 PRO A CA 1
ATOM 816 C C . PRO A 1 96 ? -7.479 2.965 12.108 1.00 92.44 96 PRO A C 1
ATOM 818 O O . PRO A 1 96 ? -8.337 3.192 11.260 1.00 92.44 96 PRO A O 1
ATOM 821 N N . VAL A 1 97 ? -6.586 3.888 12.474 1.00 93.38 97 VAL A N 1
ATOM 822 C CA . VAL A 1 97 ? -6.504 5.222 11.847 1.00 93.38 97 VAL A CA 1
ATOM 823 C C . VAL A 1 97 ? -6.096 5.095 10.367 1.00 93.38 97 VAL A C 1
ATOM 825 O O . VAL A 1 97 ? -5.404 4.150 10.002 1.00 93.38 97 VAL A O 1
ATOM 828 N N . THR A 1 98 ? -6.493 6.030 9.501 1.00 88.88 98 THR A N 1
ATOM 829 C CA . THR A 1 98 ? -6.211 5.971 8.048 1.00 88.88 98 THR A CA 1
ATOM 830 C C . THR A 1 98 ? -4.779 6.387 7.675 1.00 88.88 98 THR A C 1
ATOM 832 O O . THR A 1 98 ? -4.182 5.838 6.744 1.00 88.88 98 THR A O 1
ATOM 835 N N . ASP A 1 99 ? -4.221 7.355 8.400 1.00 90.31 99 ASP A N 1
ATOM 836 C CA . ASP A 1 99 ? -2.977 8.050 8.047 1.00 90.31 99 ASP A CA 1
ATOM 837 C C . ASP A 1 99 ? -1.733 7.145 8.117 1.00 90.31 99 ASP A C 1
ATOM 839 O O . ASP A 1 99 ? -1.515 6.448 9.108 1.00 90.31 99 ASP A O 1
ATOM 843 N N . ARG A 1 100 ? -0.881 7.183 7.082 1.00 89.06 100 ARG A N 1
ATOM 844 C CA . ARG A 1 100 ? 0.384 6.430 7.036 1.00 89.06 100 ARG A CA 1
ATOM 845 C C . ARG A 1 100 ? 1.349 6.885 8.126 1.00 89.06 100 ARG A C 1
ATOM 847 O O . ARG A 1 100 ? 1.939 6.034 8.783 1.00 89.06 100 ARG A O 1
ATOM 854 N N . ASN A 1 101 ? 1.462 8.194 8.357 1.00 89.81 101 ASN A N 1
ATOM 855 C CA . ASN A 1 101 ? 2.404 8.753 9.333 1.00 89.81 101 ASN A CA 1
ATOM 856 C C . ASN A 1 101 ? 2.053 8.356 10.775 1.00 89.81 101 ASN A C 1
ATOM 858 O O . ASN A 1 101 ? 2.899 8.397 11.661 1.00 89.81 101 ASN A O 1
ATOM 862 N N . ARG A 1 102 ? 0.807 7.928 11.007 1.00 89.50 102 ARG A N 1
ATOM 863 C CA . ARG A 1 102 ? 0.309 7.436 12.298 1.00 89.50 102 ARG A CA 1
ATOM 864 C C . ARG A 1 102 ? 0.232 5.911 12.361 1.00 89.50 102 ARG A C 1
ATOM 866 O O . ARG A 1 102 ? -0.564 5.382 13.134 1.00 89.50 102 ARG A O 1
ATOM 873 N N . PHE A 1 103 ? 0.995 5.201 11.527 1.00 89.00 103 PHE A N 1
ATOM 874 C CA . PHE A 1 103 ? 0.937 3.738 11.414 1.00 89.00 103 PHE A CA 1
ATOM 875 C C . PHE A 1 103 ? -0.493 3.229 11.176 1.00 89.00 103 PHE A C 1
ATOM 877 O O . PHE A 1 103 ? -0.974 2.281 11.803 1.00 89.00 103 PHE A O 1
ATOM 884 N N . GLY A 1 104 ? -1.220 3.920 10.301 1.00 92.19 104 GLY A N 1
ATOM 885 C CA . GLY A 1 104 ? -2.609 3.633 9.996 1.00 92.19 104 GLY A CA 1
ATOM 886 C C . GLY A 1 104 ? -2.823 2.279 9.325 1.00 92.19 104 GLY A C 1
ATOM 887 O O . GLY A 1 104 ? -1.932 1.730 8.679 1.00 92.19 104 GLY A O 1
ATOM 888 N N . GLY A 1 105 ? -4.026 1.731 9.469 1.00 91.44 105 GLY A N 1
ATOM 889 C CA . GLY A 1 105 ? -4.422 0.478 8.829 1.00 91.44 105 GLY A CA 1
ATOM 890 C C . GLY A 1 105 ? -4.663 0.627 7.330 1.00 91.44 105 GLY A C 1
ATOM 891 O O . GLY A 1 105 ? -4.772 1.737 6.799 1.00 91.44 105 GLY A O 1
ATOM 892 N N . ILE A 1 106 ? -4.736 -0.508 6.640 1.00 91.50 106 ILE A N 1
ATOM 893 C CA . ILE A 1 106 ? -5.210 -0.581 5.255 1.00 91.50 106 ILE A CA 1
ATOM 894 C C . ILE A 1 106 ? -6.729 -0.743 5.301 1.00 91.50 106 ILE A C 1
ATOM 896 O O . ILE A 1 106 ? -7.242 -1.548 6.078 1.00 91.50 106 ILE A O 1
ATOM 900 N N . LYS A 1 107 ? -7.447 0.046 4.498 1.00 91.12 107 LYS A N 1
ATOM 901 C CA . LYS A 1 107 ? -8.903 -0.056 4.406 1.00 91.12 107 LYS A CA 1
ATOM 902 C C . LYS A 1 107 ? -9.257 -1.284 3.575 1.00 91.12 107 LYS A C 1
ATOM 904 O O . LYS A 1 107 ? -8.823 -1.389 2.436 1.00 91.12 107 LYS A O 1
ATOM 909 N N . PHE A 1 108 ? -10.065 -2.163 4.150 1.00 92.12 108 PHE 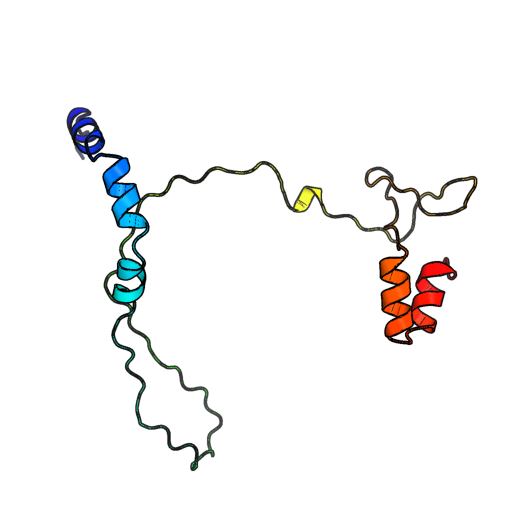A N 1
ATOM 910 C CA . PHE A 1 108 ? -10.744 -3.221 3.418 1.00 92.12 108 PHE A CA 1
ATOM 911 C C . PHE A 1 108 ? -12.097 -2.674 2.952 1.00 92.12 108 PHE A C 1
ATOM 913 O O . PHE A 1 108 ? -12.923 -2.290 3.784 1.00 92.12 108 PHE A O 1
ATOM 920 N N . GLY A 1 109 ? -12.268 -2.502 1.643 1.00 92.88 109 GLY A N 1
ATOM 921 C CA . GLY A 1 109 ? -13.451 -1.892 1.050 1.00 92.88 109 GLY A CA 1
ATOM 922 C C . GLY A 1 109 ? -14.547 -2.897 0.701 1.00 92.88 109 GLY A C 1
ATOM 923 O O . GLY A 1 109 ? -14.489 -4.086 1.020 1.00 92.88 109 GLY A O 1
ATOM 924 N N . GLU A 1 110 ? -15.590 -2.378 0.059 1.00 96.00 110 GLU A N 1
ATOM 925 C CA . GLU A 1 110 ? -16.753 -3.167 -0.357 1.00 96.00 110 GLU A CA 1
ATOM 926 C C . GLU A 1 110 ? -16.395 -4.147 -1.474 1.00 96.00 110 GLU A C 1
ATOM 928 O O . GLU A 1 110 ? -16.817 -5.297 -1.435 1.00 96.00 110 GLU A O 1
ATOM 933 N N . ILE A 1 111 ? -15.544 -3.726 -2.411 1.00 97.25 111 ILE A N 1
ATOM 934 C CA . ILE A 1 111 ? -15.126 -4.562 -3.540 1.00 97.25 111 ILE A CA 1
ATOM 935 C C . ILE A 1 111 ? -14.296 -5.745 -3.041 1.00 97.25 111 ILE A C 1
ATOM 937 O O . ILE A 1 111 ? -14.498 -6.878 -3.467 1.00 97.25 111 ILE A O 1
ATOM 941 N N . GLU A 1 112 ? -13.385 -5.515 -2.096 1.00 95.25 112 GLU A N 1
ATOM 942 C CA . GLU A 1 112 ? -12.561 -6.580 -1.536 1.00 95.25 112 GLU A CA 1
ATOM 943 C C . GLU A 1 112 ? -13.403 -7.588 -0.744 1.00 95.25 112 GLU A C 1
ATOM 945 O O . GLU A 1 112 ? -13.147 -8.794 -0.808 1.00 95.25 112 GLU A O 1
ATOM 950 N N . ARG A 1 113 ? -14.445 -7.116 -0.048 1.00 93.69 113 ARG A N 1
ATOM 951 C CA . ARG A 1 113 ? -15.442 -7.978 0.597 1.00 93.69 113 ARG A CA 1
ATOM 952 C C . ARG A 1 113 ? -16.177 -8.827 -0.437 1.00 93.69 113 ARG A C 1
ATOM 954 O O . ARG A 1 113 ? -16.256 -10.041 -0.262 1.00 93.69 113 ARG A O 1
ATOM 961 N N . ASP A 1 114 ? -16.683 -8.215 -1.501 1.00 95.44 114 ASP A N 1
ATOM 962 C CA . ASP A 1 114 ? -17.482 -8.907 -2.515 1.00 95.44 114 ASP A CA 1
ATOM 963 C C . ASP A 1 114 ? -16.644 -9.964 -3.255 1.00 95.44 114 ASP A C 1
ATOM 965 O O . ASP A 1 114 ? -17.107 -11.085 -3.477 1.00 95.44 114 ASP A O 1
ATOM 969 N N . CYS A 1 115 ? -15.363 -9.676 -3.512 1.00 96.00 115 CYS A N 1
ATOM 970 C CA . CYS A 1 115 ? -14.404 -10.648 -4.033 1.00 96.00 115 CYS A CA 1
ATOM 971 C C . CYS A 1 115 ? -14.249 -11.875 -3.118 1.00 96.00 115 CYS A C 1
ATOM 973 O O . CYS A 1 115 ? -14.263 -13.005 -3.611 1.00 96.00 115 CYS A O 1
ATOM 975 N N . LEU A 1 116 ? -14.115 -11.692 -1.797 1.00 94.81 116 LEU A N 1
ATOM 976 C CA . LEU A 1 116 ? -13.993 -12.819 -0.857 1.00 94.81 116 LEU A CA 1
ATOM 977 C C . LEU A 1 116 ? -15.284 -13.636 -0.745 1.00 94.81 116 LEU A C 1
ATOM 979 O O . LEU A 1 116 ? -15.218 -14.862 -0.625 1.00 94.81 116 LEU A O 1
ATOM 983 N N . ILE A 1 117 ? -16.442 -12.975 -0.811 1.00 94.19 117 ILE A N 1
ATOM 984 C CA . ILE A 1 117 ? -17.750 -13.641 -0.821 1.00 94.19 117 ILE A CA 1
ATOM 985 C C . ILE A 1 117 ? -17.881 -14.518 -2.070 1.00 94.19 117 ILE A C 1
ATOM 987 O O . ILE A 1 117 ? -18.259 -15.681 -1.950 1.00 94.19 117 ILE A O 1
ATOM 991 N N . ALA A 1 118 ? -17.500 -14.008 -3.246 1.00 96.12 118 ALA A N 1
ATOM 992 C CA . ALA A 1 118 ? -17.542 -14.762 -4.500 1.00 96.12 118 ALA A CA 1
ATOM 993 C C . ALA A 1 118 ? -16.652 -16.018 -4.476 1.00 96.12 118 ALA A C 1
ATOM 995 O O . ALA A 1 118 ? -17.010 -17.041 -5.053 1.00 96.12 118 ALA A O 1
ATOM 996 N N . HIS A 1 119 ? -15.521 -15.966 -3.767 1.00 96.12 119 HIS A N 1
ATOM 997 C CA . HIS A 1 119 ? -14.634 -17.119 -3.576 1.00 96.12 119 HIS A CA 1
ATOM 998 C C . HIS A 1 119 ? -15.116 -18.096 -2.486 1.00 96.12 119 HIS A C 1
ATOM 1000 O O . HIS A 1 119 ? -14.477 -19.122 -2.267 1.00 96.12 119 HIS A O 1
ATOM 1006 N N . GLY A 1 120 ? -16.202 -17.792 -1.765 1.00 95.25 120 GLY A N 1
ATOM 1007 C CA . GLY A 1 120 ? -16.695 -18.618 -0.657 1.00 95.25 120 GLY A CA 1
ATOM 1008 C C . GLY A 1 120 ? -15.791 -18.611 0.584 1.00 95.25 120 GLY A C 1
ATOM 1009 O O . GLY A 1 120 ? -15.919 -19.472 1.452 1.00 95.25 120 GLY A O 1
ATOM 1010 N N . ALA A 1 121 ? -14.876 -17.644 0.702 1.00 95.25 121 ALA A N 1
ATOM 1011 C CA . ALA A 1 121 ? -13.863 -17.590 1.756 1.00 95.25 121 ALA A CA 1
ATOM 1012 C C . ALA A 1 121 ? -14.387 -16.923 3.048 1.00 95.25 121 ALA A C 1
ATOM 1014 O O . ALA A 1 121 ? -13.834 -15.929 3.529 1.00 95.25 121 ALA A O 1
ATOM 1015 N N . SER A 1 122 ? -15.461 -17.472 3.623 1.00 92.44 122 SER A N 1
ATOM 1016 C CA . SER A 1 122 ? -16.160 -16.903 4.789 1.00 92.44 122 SER A CA 1
ATOM 1017 C C . SER A 1 122 ? -15.274 -16.773 6.035 1.00 92.44 122 SER A C 1
ATOM 1019 O O . SER A 1 122 ? -15.331 -15.754 6.723 1.00 92.44 122 SER A O 1
ATOM 1021 N N . ALA A 1 123 ? -14.403 -17.755 6.294 1.00 93.62 123 ALA A N 1
ATOM 1022 C CA . ALA A 1 123 ? -13.465 -17.724 7.419 1.00 93.62 123 ALA A CA 1
ATOM 1023 C C . ALA A 1 123 ? -12.470 -16.552 7.312 1.00 93.62 123 ALA A C 1
ATOM 1025 O O . ALA A 1 123 ? -12.272 -15.815 8.277 1.00 93.62 123 ALA A O 1
ATOM 1026 N N . ASN A 1 124 ? -11.917 -16.322 6.115 1.00 92.31 124 ASN A N 1
ATOM 1027 C CA . ASN A 1 124 ? -10.998 -15.210 5.858 1.00 92.31 124 ASN A CA 1
ATOM 1028 C C . ASN A 1 124 ? -11.704 -13.857 5.999 1.00 92.31 124 ASN A C 1
ATOM 1030 O O . ASN A 1 124 ? -11.154 -12.920 6.575 1.00 92.31 124 ASN A O 1
ATOM 1034 N N . MET A 1 125 ? -12.937 -13.749 5.497 1.00 91.88 125 MET A N 1
ATOM 1035 C CA . MET A 1 125 ? -13.744 -12.539 5.649 1.00 91.88 125 MET A CA 1
ATOM 1036 C C . MET A 1 125 ? -14.020 -12.234 7.129 1.00 91.88 125 MET A C 1
ATOM 1038 O O . MET A 1 125 ? -13.890 -11.084 7.552 1.00 91.88 125 MET A O 1
ATOM 1042 N N . HIS A 1 126 ? -14.349 -13.254 7.925 1.00 92.06 126 HIS A N 1
ATOM 1043 C CA . HIS A 1 126 ? -14.579 -13.100 9.360 1.00 92.06 126 HIS A CA 1
ATOM 1044 C C . HIS A 1 126 ? -13.315 -12.634 10.098 1.00 92.06 126 HIS A C 1
ATOM 1046 O O . HIS A 1 126 ? -13.385 -11.718 10.921 1.00 92.06 126 HIS A O 1
ATOM 1052 N N . GLU A 1 127 ? -12.151 -13.212 9.776 1.00 92.12 127 GLU A N 1
ATOM 1053 C CA . GLU A 1 127 ? -10.879 -12.794 10.373 1.00 92.12 127 GLU A CA 1
ATOM 1054 C C . GLU A 1 127 ? -10.558 -11.327 10.055 1.00 92.12 127 GLU A C 1
ATOM 1056 O O . GLU A 1 127 ? -10.158 -10.575 10.938 1.00 92.12 127 GLU A O 1
ATOM 1061 N N . ARG A 1 128 ? -10.787 -10.884 8.814 1.00 89.69 128 ARG A N 1
ATOM 1062 C CA . ARG A 1 128 ? -10.466 -9.514 8.387 1.00 89.69 128 ARG A CA 1
ATOM 1063 C C . ARG A 1 128 ? -11.404 -8.444 8.948 1.00 89.69 128 ARG A C 1
ATOM 1065 O O . ARG A 1 128 ? -10.938 -7.337 9.204 1.00 89.69 128 ARG A O 1
ATOM 1072 N N . LEU A 1 129 ? -12.699 -8.737 9.093 1.00 89.69 129 LEU A N 1
ATOM 1073 C CA . LEU A 1 129 ? -13.709 -7.738 9.477 1.00 89.69 129 LEU A CA 1
ATOM 1074 C C . LEU A 1 129 ? -13.996 -7.686 10.979 1.00 89.69 129 LEU A C 1
ATOM 1076 O O . LEU A 1 129 ? -14.253 -6.605 11.505 1.00 89.69 129 LEU A O 1
ATOM 1080 N N . PHE A 1 130 ? -13.985 -8.833 11.658 1.00 87.25 130 PHE A N 1
ATOM 1081 C CA . PHE A 1 130 ? -14.492 -8.936 13.030 1.00 87.25 130 PHE A CA 1
ATOM 1082 C C . PHE A 1 130 ? -13.431 -9.369 14.033 1.00 87.25 130 PHE A C 1
ATOM 1084 O O . PHE A 1 130 ? -13.464 -8.932 15.183 1.00 87.25 130 PHE A O 1
ATOM 1091 N N . SER A 1 131 ? -12.477 -10.202 13.616 1.00 80.56 131 SER A N 1
ATOM 1092 C CA . SER A 1 131 ? -11.411 -10.654 14.506 1.00 80.56 131 SER A CA 1
ATOM 1093 C C . SER A 1 131 ? -10.325 -9.586 14.644 1.00 80.56 131 SER A C 1
ATOM 1095 O O . SER A 1 131 ? -9.303 -9.621 13.963 1.00 80.56 131 SER A O 1
ATOM 1097 N N . LEU A 1 132 ? -10.515 -8.654 15.574 1.00 61.97 132 LEU A N 1
ATOM 1098 C CA . LEU A 1 132 ? -9.427 -7.823 16.082 1.00 61.97 132 LEU A CA 1
ATOM 1099 C C . LEU A 1 132 ? -8.644 -8.647 17.116 1.00 61.97 132 LEU A C 1
ATOM 1101 O O . LEU A 1 132 ? -9.146 -8.886 18.213 1.00 61.97 132 LEU A O 1
ATOM 1105 N N . LYS A 1 133 ? -7.454 -9.127 16.740 1.00 55.78 133 LYS A N 1
ATOM 1106 C CA . LYS A 1 133 ? -6.454 -9.626 17.697 1.00 55.78 133 LYS A CA 1
ATOM 1107 C C . LYS A 1 133 ? -5.682 -8.460 18.306 1.00 55.78 133 LYS A C 1
ATOM 1109 O O . LYS A 1 133 ? -5.443 -7.474 17.570 1.00 55.78 133 LYS A O 1
#

Foldseek 3Di:
DDDDDPVVVVVVVPPPPVVCVVVVPDVVVVVLFFDDFDDPPPDDVVPPDDPDDDDGDGDTDDDDDDDDDDDDDPDDPVVVDADADDFDADPPPRAFDCDRVRSGDDDDDPVNLVVCVVVVVVVVSCCVPPDDD

Radius of gyration: 30.03 Å; chains: 1; bounding box: 63×64×60 Å

pLDDT: mean 72.39, std 19.15, range [35.56, 97.25]